Protein AF-A0A383E6K7-F1 (afdb_monomer_lite)

Structure (mmCIF, N/CA/C/O backbone)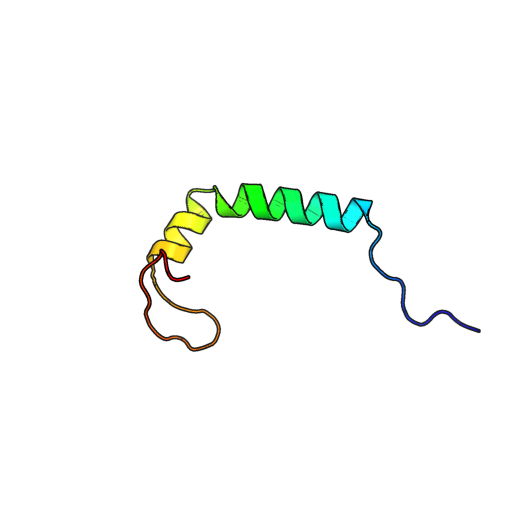:
data_AF-A0A383E6K7-F1
#
_entry.id   AF-A0A383E6K7-F1
#
loop_
_atom_site.group_PDB
_atom_site.id
_atom_site.type_symbol
_atom_site.label_atom_id
_atom_site.label_alt_id
_atom_site.label_comp_id
_atom_site.label_asym_id
_atom_site.label_entity_id
_atom_site.label_seq_id
_atom_site.pdbx_PDB_ins_code
_atom_site.Cartn_x
_atom_site.Cartn_y
_atom_site.Cartn_z
_atom_site.occupancy
_atom_site.B_iso_or_equiv
_atom_site.auth_seq_id
_atom_site.auth_comp_id
_atom_site.auth_asym_id
_atom_site.auth_atom_id
_atom_site.pdbx_PDB_model_num
ATOM 1 N N . VAL A 1 1 ? 5.230 -8.644 -40.192 1.00 66.19 1 VAL A N 1
ATOM 2 C CA . VAL A 1 1 ? 4.256 -9.115 -39.186 1.00 66.19 1 VAL A CA 1
ATOM 3 C C . VAL A 1 1 ? 3.969 -7.913 -38.315 1.00 66.19 1 VAL A C 1
ATOM 5 O O . VAL A 1 1 ? 4.911 -7.408 -37.723 1.00 66.19 1 VAL A O 1
ATOM 8 N N . GLU A 1 2 ? 2.756 -7.367 -38.376 1.00 68.81 2 GLU A N 1
ATOM 9 C CA . GLU A 1 2 ? 2.361 -6.249 -37.511 1.00 68.81 2 GLU A CA 1
ATOM 10 C C . GLU A 1 2 ? 2.314 -6.726 -36.059 1.00 68.81 2 GLU A C 1
ATOM 12 O O . GLU A 1 2 ? 1.737 -7.768 -35.742 1.00 68.81 2 GLU A O 1
ATOM 17 N N . GLU A 1 3 ? 2.985 -5.984 -35.190 1.00 71.81 3 GLU A N 1
ATOM 18 C CA . GLU A 1 3 ? 3.123 -6.290 -33.774 1.00 71.81 3 GLU A CA 1
ATOM 19 C C . GLU A 1 3 ? 1.862 -5.791 -33.047 1.00 71.81 3 GLU A C 1
ATOM 21 O O . GLU A 1 3 ? 1.672 -4.597 -32.842 1.00 71.81 3 GLU A O 1
ATOM 26 N N . TYR A 1 4 ? 0.941 -6.705 -32.724 1.00 87.75 4 TYR A N 1
ATOM 27 C CA . TYR A 1 4 ? -0.380 -6.393 -32.146 1.00 87.75 4 TYR A CA 1
ATOM 28 C C . TYR A 1 4 ? -0.356 -6.154 -30.626 1.00 87.75 4 TYR A C 1
ATOM 30 O O . TYR A 1 4 ? -1.385 -5.854 -30.018 1.00 87.75 4 TYR A O 1
ATOM 38 N N . TYR A 1 5 ? 0.806 -6.335 -29.999 1.00 86.50 5 TYR A N 1
ATOM 39 C CA . TYR A 1 5 ? 0.988 -6.227 -28.562 1.00 86.50 5 TYR A CA 1
ATOM 40 C C . TYR A 1 5 ? 2.366 -5.654 -28.250 1.00 86.50 5 TYR A C 1
ATOM 42 O O . TYR A 1 5 ? 3.383 -6.225 -28.637 1.00 86.50 5 TYR A O 1
ATOM 50 N N . THR A 1 6 ? 2.388 -4.558 -27.497 1.00 88.88 6 THR A N 1
ATOM 51 C CA . THR A 1 6 ? 3.616 -3.982 -26.952 1.00 88.88 6 THR A CA 1
ATOM 52 C C . THR A 1 6 ? 3.594 -4.157 -25.436 1.00 88.88 6 THR A C 1
ATOM 54 O O . THR A 1 6 ? 2.763 -3.531 -24.769 1.00 88.88 6 THR A O 1
ATOM 57 N N . PRO A 1 7 ? 4.459 -5.011 -24.861 1.00 91.44 7 PRO A N 1
ATOM 58 C CA . PRO A 1 7 ? 4.551 -5.131 -23.416 1.00 91.44 7 PRO A CA 1
ATOM 59 C C . PRO A 1 7 ? 5.073 -3.827 -22.807 1.00 91.44 7 PRO A C 1
ATOM 61 O O . PRO A 1 7 ? 5.860 -3.101 -23.416 1.00 91.44 7 PRO A O 1
ATOM 64 N N . ALA A 1 8 ? 4.657 -3.545 -21.574 1.00 94.75 8 ALA A N 1
ATOM 65 C CA . ALA A 1 8 ? 5.279 -2.486 -20.794 1.00 94.75 8 ALA A CA 1
ATOM 66 C C . ALA A 1 8 ? 6.773 -2.783 -20.589 1.00 94.75 8 ALA A C 1
ATOM 68 O O . ALA A 1 8 ? 7.151 -3.929 -20.349 1.00 94.75 8 ALA A O 1
ATOM 69 N N . SER A 1 9 ? 7.610 -1.745 -20.646 1.00 96.88 9 SER A N 1
ATOM 70 C CA . SER A 1 9 ? 9.036 -1.883 -20.349 1.00 96.88 9 SER A CA 1
ATOM 71 C C . SER A 1 9 ? 9.276 -2.188 -18.869 1.00 96.88 9 SER A C 1
ATOM 73 O O . SER A 1 9 ? 8.486 -1.807 -17.998 1.00 96.88 9 SER A O 1
ATOM 75 N N . ASP A 1 10 ? 10.413 -2.810 -18.564 1.00 96.81 10 ASP A N 1
ATOM 76 C CA . ASP A 1 10 ? 10.810 -3.101 -17.182 1.00 96.81 10 ASP A CA 1
ATOM 77 C C . ASP A 1 10 ? 10.922 -1.832 -16.326 1.00 96.81 10 ASP A C 1
ATOM 79 O O . ASP A 1 10 ? 10.527 -1.828 -15.159 1.00 96.81 10 ASP A O 1
ATOM 83 N N . GLU A 1 11 ? 11.398 -0.729 -16.912 1.00 97.75 11 GLU A N 1
ATOM 84 C CA . GLU A 1 11 ? 11.467 0.577 -16.249 1.00 97.75 11 GLU A CA 1
ATOM 85 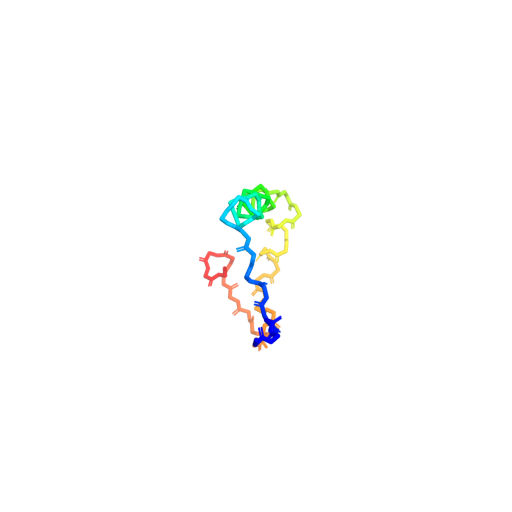C C . GLU A 1 11 ? 10.073 1.078 -15.851 1.00 97.75 11 GLU A C 1
ATOM 87 O O . GLU A 1 11 ? 9.862 1.510 -14.713 1.00 97.75 11 GLU A O 1
ATOM 92 N N . HIS A 1 12 ? 9.099 0.972 -16.761 1.00 97.50 12 HIS A N 1
ATOM 93 C CA . HIS A 1 12 ? 7.718 1.341 -16.471 1.00 97.50 12 HIS A CA 1
ATOM 94 C C . HIS A 1 12 ? 7.160 0.484 -15.330 1.00 97.50 12 HIS A C 1
ATOM 96 O O . HIS A 1 12 ? 6.653 1.018 -14.343 1.00 97.50 12 HIS A O 1
ATOM 102 N N . ILE A 1 13 ? 7.334 -0.838 -15.405 1.00 98.00 13 ILE A N 1
ATOM 103 C CA . ILE A 1 13 ? 6.886 -1.772 -14.364 1.00 98.00 13 ILE A CA 1
ATOM 104 C C . ILE A 1 13 ? 7.527 -1.437 -13.008 1.00 98.00 13 ILE A C 1
ATOM 106 O O . ILE A 1 13 ? 6.845 -1.456 -11.979 1.00 98.00 13 ILE A O 1
ATOM 110 N N . ALA A 1 14 ? 8.823 -1.119 -12.976 1.00 98.19 14 ALA A N 1
ATOM 111 C CA . ALA A 1 14 ? 9.531 -0.755 -11.751 1.00 98.19 14 ALA A CA 1
ATOM 112 C C . ALA A 1 14 ? 8.977 0.536 -11.130 1.00 98.19 14 ALA A C 1
ATOM 114 O O . ALA A 1 14 ? 8.727 0.574 -9.918 1.00 98.19 14 ALA A O 1
ATOM 115 N N . ARG A 1 15 ? 8.724 1.560 -11.954 1.00 98.25 15 ARG A N 1
ATOM 116 C CA . ARG A 1 15 ? 8.141 2.837 -11.525 1.00 98.25 15 ARG A CA 1
ATOM 117 C C . ARG A 1 15 ? 6.740 2.663 -10.945 1.00 98.25 15 ARG A C 1
ATOM 119 O O . ARG A 1 15 ? 6.464 3.173 -9.860 1.00 98.25 15 ARG A O 1
ATOM 126 N N . GLU A 1 16 ? 5.865 1.911 -11.607 1.00 98.44 16 GLU A N 1
ATOM 127 C CA . GLU A 1 16 ? 4.506 1.659 -11.103 1.00 98.44 16 GLU A CA 1
ATOM 128 C C . GLU A 1 16 ? 4.524 0.826 -9.811 1.00 98.44 16 GLU A C 1
ATOM 130 O O . GLU A 1 16 ? 3.792 1.110 -8.861 1.00 98.44 16 GLU A O 1
ATOM 135 N N . ARG A 1 17 ? 5.434 -0.154 -9.695 1.00 98.19 17 ARG A N 1
ATOM 136 C CA . ARG A 1 17 ? 5.630 -0.902 -8.439 1.00 98.19 17 ARG A CA 1
ATOM 137 C C . ARG A 1 17 ? 6.103 -0.009 -7.293 1.00 98.19 17 ARG A C 1
ATOM 139 O O . ARG A 1 17 ? 5.727 -0.278 -6.153 1.00 98.19 17 ARG A O 1
ATOM 146 N N . HIS A 1 18 ? 6.935 1.000 -7.558 1.00 98.31 18 HIS A N 1
ATOM 147 C CA . HIS A 1 18 ? 7.355 1.975 -6.546 1.00 98.31 18 HIS A CA 1
ATOM 148 C C . HIS A 1 18 ? 6.165 2.806 -6.065 1.00 98.31 18 HIS A C 1
ATOM 150 O O . HIS A 1 18 ? 5.859 2.789 -4.876 1.00 98.31 18 HIS A O 1
ATOM 156 N N . GLN A 1 19 ? 5.424 3.416 -6.991 1.00 98.12 19 GLN A N 1
ATOM 157 C CA . GLN A 1 19 ? 4.219 4.186 -6.672 1.00 98.12 19 GLN A CA 1
ATOM 158 C C . GLN A 1 19 ? 3.200 3.354 -5.882 1.00 98.12 19 GLN A C 1
ATOM 160 O O . GLN A 1 19 ? 2.637 3.821 -4.895 1.00 98.12 19 GLN A O 1
ATOM 165 N N . ALA A 1 20 ? 3.015 2.080 -6.240 1.00 98.25 20 ALA A N 1
ATOM 166 C CA . ALA A 1 20 ? 2.136 1.177 -5.503 1.00 98.25 20 ALA A CA 1
ATOM 167 C C . ALA A 1 20 ? 2.623 0.895 -4.067 1.00 98.25 20 ALA A C 1
ATOM 169 O O . ALA A 1 20 ? 1.801 0.678 -3.177 1.00 98.25 20 ALA A O 1
ATOM 170 N N . ARG A 1 21 ? 3.940 0.874 -3.811 1.00 98.19 21 ARG A N 1
ATOM 171 C CA . ARG A 1 21 ? 4.485 0.740 -2.445 1.00 98.19 21 ARG A CA 1
ATOM 172 C C . ARG A 1 21 ? 4.206 1.998 -1.628 1.00 98.19 21 ARG A C 1
ATOM 174 O O . ARG A 1 21 ? 3.718 1.864 -0.507 1.00 98.19 21 ARG A O 1
ATOM 181 N N . ASP A 1 22 ? 4.440 3.173 -2.202 1.00 98.19 22 ASP A N 1
ATOM 182 C CA . ASP A 1 22 ? 4.184 4.458 -1.540 1.00 98.19 22 ASP A CA 1
ATOM 183 C C . ASP A 1 22 ? 2.695 4.613 -1.211 1.00 98.19 22 ASP A C 1
ATOM 185 O O . ASP A 1 22 ? 2.319 4.936 -0.081 1.00 98.19 22 ASP A O 1
ATOM 189 N N . LEU A 1 23 ? 1.828 4.267 -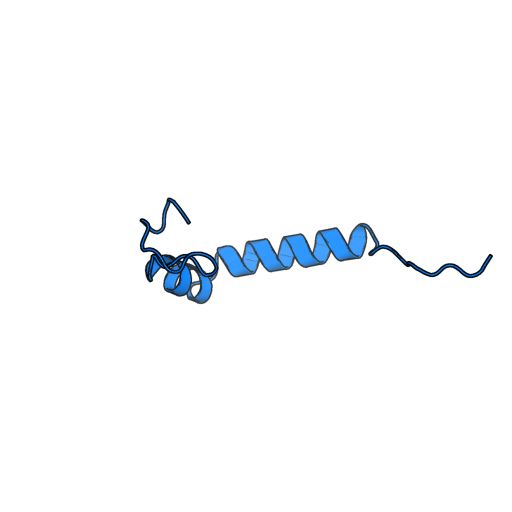2.170 1.00 97.94 23 LEU A N 1
ATOM 190 C CA . LEU A 1 23 ? 0.384 4.261 -1.978 1.00 97.94 23 LEU A CA 1
ATOM 191 C C . LEU A 1 23 ? -0.016 3.341 -0.823 1.00 97.94 23 LEU A C 1
ATOM 193 O O . LEU A 1 23 ? -0.763 3.776 0.052 1.00 97.94 23 LEU A O 1
ATOM 197 N N . ARG A 1 24 ? 0.526 2.116 -0.757 1.00 96.31 24 ARG A N 1
ATOM 198 C CA . ARG A 1 24 ? 0.237 1.172 0.338 1.00 96.31 24 ARG A CA 1
ATOM 199 C C . ARG A 1 24 ? 0.650 1.687 1.718 1.00 96.31 24 ARG A C 1
ATOM 201 O O . ARG A 1 24 ? 0.053 1.294 2.718 1.00 96.31 24 ARG A O 1
ATOM 208 N N . GLN A 1 25 ? 1.654 2.559 1.795 1.00 96.38 25 GLN A N 1
ATOM 209 C CA . GLN A 1 25 ? 2.100 3.164 3.054 1.00 96.38 25 GLN A CA 1
ATOM 210 C C . GLN A 1 25 ? 1.295 4.412 3.449 1.00 96.38 25 GLN A C 1
ATOM 212 O O . GLN A 1 25 ? 1.311 4.801 4.625 1.00 96.38 25 GLN A O 1
ATOM 217 N N . SER A 1 26 ? 0.578 5.017 2.498 1.00 97.88 26 SER A N 1
ATOM 218 C CA . SER A 1 26 ? -0.221 6.223 2.711 1.00 97.88 26 SER A CA 1
ATOM 219 C C . SER A 1 26 ? -1.342 6.021 3.740 1.00 97.88 26 SER A C 1
ATOM 221 O O . SER A 1 26 ? -1.885 4.929 3.920 1.00 97.88 26 SER A O 1
ATOM 223 N N . GLN A 1 27 ? -1.735 7.111 4.404 1.00 97.88 27 GLN A N 1
ATOM 224 C CA . GLN A 1 27 ? -2.873 7.094 5.331 1.00 97.88 27 GLN A CA 1
ATOM 225 C C . GLN A 1 27 ? -4.196 6.791 4.623 1.00 97.88 27 GLN A C 1
ATOM 227 O O . GLN A 1 27 ? -5.081 6.178 5.212 1.00 97.88 27 GLN A O 1
ATOM 232 N N . TRP A 1 28 ? -4.326 7.197 3.357 1.00 97.19 28 TRP A N 1
ATOM 233 C CA . TRP A 1 28 ? -5.506 6.897 2.554 1.00 97.19 28 TRP A CA 1
ATOM 234 C C . TRP A 1 28 ? -5.676 5.386 2.366 1.00 97.19 28 TRP A C 1
ATOM 236 O O . TRP A 1 28 ? -6.739 4.855 2.679 1.00 97.19 28 TRP A O 1
ATOM 246 N N . TRP A 1 29 ? -4.615 4.673 1.974 1.00 96.69 29 TRP A N 1
ATOM 247 C CA . TRP A 1 29 ? -4.688 3.221 1.796 1.00 96.69 29 TRP A CA 1
ATOM 248 C C . TRP A 1 29 ? -4.922 2.481 3.112 1.00 96.69 29 TRP A C 1
ATOM 250 O O . TRP A 1 29 ? -5.736 1.566 3.165 1.00 96.69 29 TRP A O 1
ATOM 260 N N . LYS A 1 30 ? -4.280 2.917 4.203 1.00 95.25 30 LYS A N 1
ATOM 261 C CA . LYS A 1 30 ? -4.528 2.352 5.541 1.00 95.25 30 LYS A CA 1
ATOM 262 C C . LYS A 1 30 ? -5.982 2.526 5.980 1.00 95.25 30 LYS A C 1
ATOM 264 O O . LYS A 1 30 ? -6.533 1.615 6.583 1.00 95.25 30 LYS A O 1
ATOM 269 N N . ARG A 1 31 ? -6.611 3.664 5.659 1.00 95.69 31 ARG A N 1
ATOM 270 C CA . ARG A 1 31 ? -8.043 3.896 5.910 1.00 95.69 31 ARG A CA 1
ATOM 271 C C . ARG A 1 31 ? -8.926 2.989 5.058 1.00 95.69 31 ARG A C 1
ATOM 273 O O . ARG A 1 31 ? -9.871 2.438 5.598 1.00 95.69 31 ARG A O 1
ATOM 280 N N . GLN A 1 32 ? -8.596 2.802 3.780 1.00 94.62 32 GLN A N 1
ATOM 281 C CA . GLN A 1 32 ? -9.321 1.872 2.908 1.00 94.62 32 GLN A CA 1
ATOM 282 C C . GLN A 1 32 ? -9.227 0.425 3.411 1.00 94.62 32 GLN A C 1
ATOM 284 O O . GLN A 1 32 ? -10.243 -0.242 3.549 1.00 94.62 32 GLN A O 1
ATOM 289 N N . LEU A 1 33 ? -8.030 -0.044 3.776 1.00 94.81 33 LEU A N 1
ATOM 290 C CA . LEU A 1 33 ? -7.845 -1.371 4.376 1.00 94.81 33 LEU A CA 1
ATOM 291 C C . LEU A 1 33 ? -8.585 -1.525 5.711 1.00 94.81 33 LEU A C 1
ATOM 293 O O . LEU A 1 33 ? -9.107 -2.597 6.000 1.00 94.81 33 LEU A O 1
ATOM 297 N N . ALA A 1 34 ? -8.652 -0.460 6.516 1.00 94.25 34 ALA A N 1
ATOM 298 C CA . ALA A 1 34 ? -9.355 -0.468 7.797 1.00 94.25 34 ALA A CA 1
ATOM 299 C C . ALA A 1 34 ? -10.876 -0.661 7.667 1.00 94.25 34 ALA A C 1
ATOM 301 O O . ALA A 1 34 ? -11.496 -1.084 8.639 1.00 94.25 34 ALA A O 1
ATOM 302 N N . GLU A 1 35 ? -11.472 -0.412 6.493 1.00 94.44 35 GLU A N 1
ATOM 303 C CA . GLU A 1 35 ? -12.872 -0.772 6.218 1.00 94.44 35 GLU A CA 1
ATOM 304 C C . GLU A 1 35 ? -13.089 -2.291 6.242 1.00 94.44 35 GLU A C 1
ATOM 306 O O . GLU A 1 35 ? -14.223 -2.746 6.364 1.00 94.44 35 GLU A O 1
ATOM 311 N N . GLY A 1 36 ? -12.018 -3.084 6.114 1.00 95.19 36 GLY A N 1
ATOM 312 C CA . GLY A 1 36 ? -12.077 -4.535 6.243 1.00 95.19 36 GLY A CA 1
ATOM 313 C C . GLY A 1 36 ? -12.854 -5.217 5.121 1.00 95.19 36 GLY A C 1
ATOM 314 O O . GLY A 1 36 ? -13.173 -6.390 5.241 1.00 95.19 36 GLY A O 1
ATOM 315 N N . ARG A 1 37 ? -13.174 -4.533 4.017 1.00 95.75 37 ARG A N 1
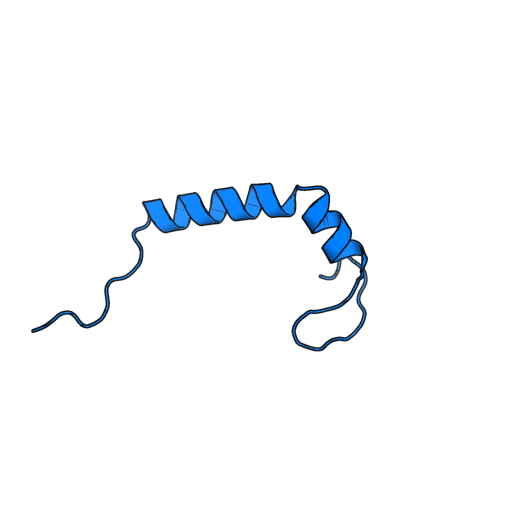ATOM 316 C CA . ARG A 1 37 ? -14.030 -5.079 2.958 1.00 95.75 37 ARG A CA 1
ATOM 317 C C . ARG A 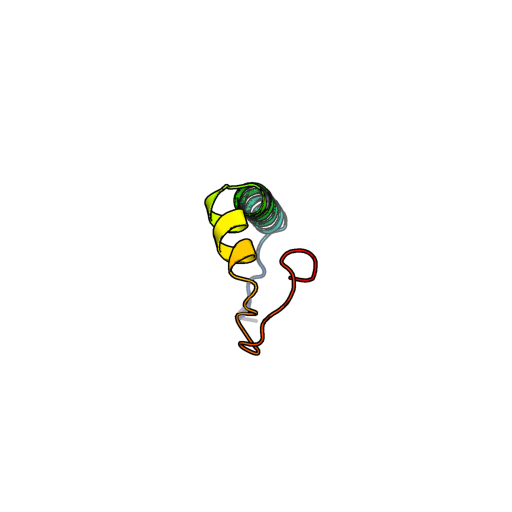1 37 ? -13.235 -5.459 1.715 1.00 95.75 37 ARG A C 1
ATOM 319 O O . ARG A 1 37 ? -12.622 -4.613 1.069 1.00 95.75 37 ARG A O 1
ATOM 326 N N . CYS A 1 38 ? -13.316 -6.724 1.307 1.00 94.31 38 CYS A N 1
ATOM 327 C CA . CYS A 1 38 ? -12.726 -7.155 0.040 1.00 94.31 38 CYS A CA 1
ATOM 328 C C . CYS A 1 38 ? -13.500 -6.569 -1.150 1.00 94.31 38 CYS A C 1
ATOM 330 O O . CYS A 1 38 ? -14.712 -6.761 -1.267 1.00 94.31 38 CYS A O 1
ATOM 332 N N . HIS A 1 39 ? -12.798 -5.917 -2.080 1.00 94.38 39 HIS A N 1
ATOM 333 C CA . HIS A 1 39 ? -13.409 -5.312 -3.269 1.00 94.38 39 HIS A CA 1
ATOM 334 C C . HIS A 1 39 ? -14.163 -6.331 -4.143 1.00 94.38 39 HIS A C 1
ATOM 336 O O . HIS A 1 39 ? -15.235 -6.036 -4.668 1.00 94.38 39 HIS A O 1
ATOM 342 N N . TYR A 1 40 ? -13.631 -7.549 -4.266 1.00 95.44 40 TYR A N 1
ATOM 343 C CA . TYR A 1 40 ? -14.165 -8.562 -5.176 1.00 95.44 40 TYR A CA 1
ATOM 344 C C . TYR A 1 40 ? -15.349 -9.328 -4.576 1.00 95.44 40 TYR A C 1
ATOM 346 O O . TYR A 1 40 ? -16.432 -9.357 -5.159 1.00 95.44 40 TYR A O 1
ATOM 354 N N . CYS A 1 41 ? -15.170 -9.942 -3.401 1.00 95.75 41 CYS A N 1
ATOM 355 C CA . CYS A 1 41 ? -16.209 -10.781 -2.791 1.00 95.75 41 CYS A CA 1
ATOM 356 C C . CYS A 1 41 ? -17.153 -10.015 -1.852 1.00 95.75 41 CYS A C 1
ATOM 358 O O . CYS A 1 41 ? -18.181 -10.562 -1.447 1.00 95.75 41 CYS A O 1
ATOM 360 N N . ARG A 1 42 ? -16.832 -8.753 -1.524 1.00 94.81 42 ARG A N 1
ATOM 361 C CA . ARG A 1 42 ? -17.598 -7.855 -0.640 1.00 94.81 42 ARG A CA 1
ATOM 362 C C . ARG A 1 42 ? -17.789 -8.351 0.797 1.00 94.81 42 ARG A C 1
ATOM 364 O O . ARG A 1 42 ? -18.572 -7.732 1.512 1.00 94.81 42 ARG A O 1
ATOM 371 N N . GLN A 1 43 ? -17.094 -9.417 1.194 1.00 95.25 43 GLN A N 1
ATOM 372 C CA . GLN A 1 43 ? -17.070 -9.924 2.567 1.00 95.25 43 GLN A CA 1
ATOM 373 C C . GLN A 1 43 ? -16.120 -9.096 3.441 1.00 95.25 43 GLN A C 1
ATOM 375 O O . GLN A 1 43 ? -15.235 -8.406 2.918 1.00 95.25 43 GLN A O 1
ATOM 380 N N . GLU A 1 44 ? -16.324 -9.187 4.754 1.00 95.25 44 GLU A N 1
ATOM 381 C CA . GLU A 1 44 ? -15.491 -8.546 5.769 1.00 95.25 44 GLU A CA 1
ATOM 382 C C . GLU A 1 44 ? -14.348 -9.467 6.216 1.00 95.25 44 GLU A C 1
ATOM 384 O O . GLU A 1 44 ? -14.530 -10.669 6.401 1.00 95.25 44 GLU A O 1
ATOM 389 N N . PHE A 1 45 ? -13.169 -8.885 6.390 1.00 95.06 45 PHE A N 1
ATOM 390 C CA . PHE A 1 45 ? -11.925 -9.524 6.796 1.00 95.06 45 PHE A CA 1
ATOM 391 C C . PHE A 1 45 ? -11.178 -8.581 7.733 1.00 95.06 45 PHE A C 1
ATOM 393 O O . PHE A 1 45 ? -11.374 -7.361 7.696 1.00 95.06 45 PHE A O 1
ATOM 400 N N . SER A 1 46 ? -10.275 -9.115 8.558 1.00 91.44 46 SER A N 1
ATOM 401 C CA . SER A 1 46 ? -9.396 -8.223 9.306 1.00 91.44 46 SER A CA 1
ATOM 402 C C . SER A 1 46 ? -8.481 -7.458 8.333 1.00 91.44 46 SER A C 1
ATOM 404 O O . SER A 1 46 ? -8.037 -8.029 7.335 1.00 91.44 46 SER A O 1
ATOM 406 N N . PRO A 1 47 ? -8.111 -6.194 8.615 1.00 87.00 47 PRO A N 1
ATOM 407 C CA . PRO A 1 47 ? -7.207 -5.428 7.748 1.00 87.00 47 PRO A CA 1
ATOM 408 C C . PRO A 1 47 ? -5.819 -6.055 7.538 1.00 87.00 47 PRO A C 1
ATOM 410 O O . PRO A 1 47 ? -5.042 -5.559 6.733 1.00 87.00 47 PRO A O 1
ATOM 413 N N . ARG A 1 48 ? -5.463 -7.096 8.303 1.00 87.50 48 ARG A N 1
ATOM 414 C CA . ARG A 1 48 ? -4.216 -7.859 8.148 1.00 87.50 48 ARG A CA 1
ATOM 415 C C . ARG A 1 48 ? -4.362 -9.037 7.175 1.00 87.50 48 ARG A C 1
ATOM 417 O O . ARG A 1 48 ? -3.354 -9.577 6.729 1.00 87.50 48 ARG A O 1
ATOM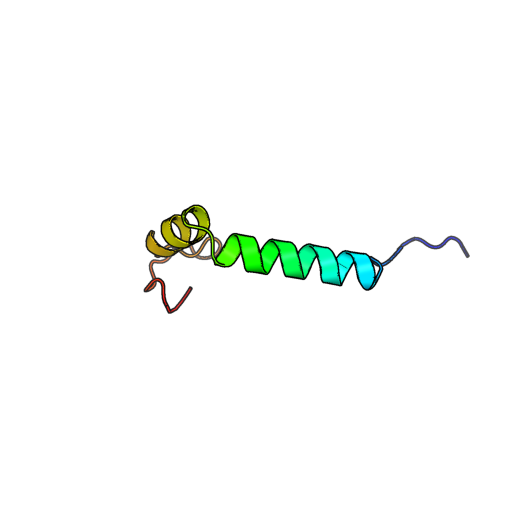 424 N N . GLU A 1 49 ? -5.594 -9.444 6.893 1.00 83.75 49 GLU A N 1
ATOM 425 C CA . GLU A 1 49 ? -5.956 -10.519 5.962 1.00 83.75 49 GLU A CA 1
ATOM 426 C C . GLU A 1 49 ? -6.347 -9.990 4.569 1.00 83.75 49 GLU A C 1
ATOM 428 O O . GLU A 1 49 ? -6.609 -10.789 3.670 1.00 83.75 49 GLU A O 1
ATOM 433 N N . LEU A 1 50 ? -6.357 -8.661 4.390 1.00 80.81 50 LEU A N 1
ATOM 434 C CA . LEU A 1 50 ? -6.550 -7.941 3.124 1.00 80.81 50 LEU A CA 1
ATOM 435 C C . LEU A 1 50 ? -5.245 -7.296 2.647 1.00 80.81 50 LEU A C 1
ATOM 437 O O . LEU A 1 50 ? -5.048 -7.241 1.412 1.00 80.81 50 LEU A O 1
#

Secondary structure (DSSP, 8-state):
------PPPHHHHHHHHHHHHHHHHSHHHHHHHHT-B-TTT--B--TTT-

Organism: NCBI:txid408172

Foldseek 3Di:
DDDPDDDDDPVRVVVVVVVVVVVCVDPVVVVVLCVQADPPPRDGHHSVVD

pLDDT: mean 93.16, std 7.33, range [66.19, 98.44]

Radius of gyration: 16.33 Å; chains: 1; bounding box: 29×18×48 Å

Sequence (50 aa):
VEEYYTPASDEHIARERHQARDLRQSQWWKRQLAEGRCHYCRQEFSPREL